Protein AF-A0A2V9J3D2-F1 (afdb_monomer_lite)

Radius of gyration: 15.33 Å; chains: 1; bounding box: 23×25×43 Å

Secondary structure (DSSP, 8-state):
-EEEEEE-HHHHHSHHHHHHHHHHHHHHHHTT-EEEEEE--HHHHHHHHHHTTPPP--BTTB-

Foldseek 3Di:
DEEEEEDEPVCVPDPVSVVVVVVVQVVCVVVVYHYHYHYDCVVVVCVVCVVVVHDDDDDPNHD

Sequence (63 aa):
MTLVVKIGGHAVEDARRRRGVARQIAELGRRGHRVVVVHGGGKLLTETLARLNIPTKFRQGLR

Structure (mmCIF, N/CA/C/O backbone):
data_AF-A0A2V9J3D2-F1
#
_entry.id   AF-A0A2V9J3D2-F1
#
loop_
_atom_site.group_PDB
_atom_site.id
_atom_site.type_symbol
_atom_site.label_atom_id
_atom_site.label_alt_id
_atom_site.label_comp_id
_atom_site.label_asym_id
_atom_site.label_entity_id
_atom_site.label_seq_id
_atom_site.pdbx_PDB_ins_code
_atom_site.Cartn_x
_atom_site.Cartn_y
_atom_site.Cartn_z
_atom_site.occupancy
_atom_site.B_iso_or_equiv
_atom_site.auth_seq_id
_atom_site.auth_comp_id
_atom_site.auth_asym_id
_atom_site.auth_atom_id
_atom_site.pdbx_PDB_model_num
ATOM 1 N N . MET A 1 1 ? -14.530 7.980 15.772 1.00 94.19 1 MET A N 1
ATOM 2 C CA . MET A 1 1 ? -13.880 8.861 14.768 1.00 94.19 1 MET A CA 1
ATOM 3 C C . MET A 1 1 ? -13.606 8.089 13.485 1.00 94.19 1 MET A C 1
ATOM 5 O O . MET A 1 1 ? -13.497 6.864 13.545 1.00 94.19 1 MET A O 1
ATOM 9 N N . THR A 1 2 ? -13.478 8.792 12.360 1.00 98.06 2 THR A N 1
ATOM 10 C CA . THR A 1 2 ? -13.091 8.205 11.069 1.00 98.06 2 THR A CA 1
ATOM 11 C C . THR A 1 2 ? -11.594 8.394 10.845 1.00 98.06 2 THR A C 1
ATOM 13 O O . THR A 1 2 ? -11.093 9.502 11.005 1.00 98.06 2 THR A O 1
ATOM 16 N N . LEU A 1 3 ? -10.890 7.323 10.477 1.00 98.25 3 LEU A N 1
ATOM 17 C CA . LEU A 1 3 ? -9.452 7.314 10.212 1.00 98.25 3 LEU A CA 1
ATOM 18 C C . LEU A 1 3 ? -9.200 6.923 8.757 1.00 98.25 3 LEU A C 1
ATOM 20 O O . LEU A 1 3 ? -9.641 5.859 8.328 1.00 98.25 3 LEU A O 1
ATOM 24 N N . VAL A 1 4 ? -8.465 7.749 8.012 1.00 98.00 4 VAL A N 1
ATOM 25 C CA . VAL A 1 4 ? -8.014 7.419 6.653 1.00 98.00 4 VAL A CA 1
ATOM 26 C C . VAL A 1 4 ? -6.543 7.027 6.711 1.00 98.00 4 VAL A C 1
ATOM 28 O O . VAL A 1 4 ? -5.696 7.833 7.084 1.00 98.00 4 VAL A O 1
ATOM 31 N N . VAL A 1 5 ? -6.234 5.784 6.353 1.00 96.06 5 VAL A N 1
ATOM 32 C CA . VAL A 1 5 ? -4.883 5.223 6.445 1.00 96.06 5 VAL A CA 1
ATOM 33 C C . VAL A 1 5 ? -4.338 4.975 5.045 1.00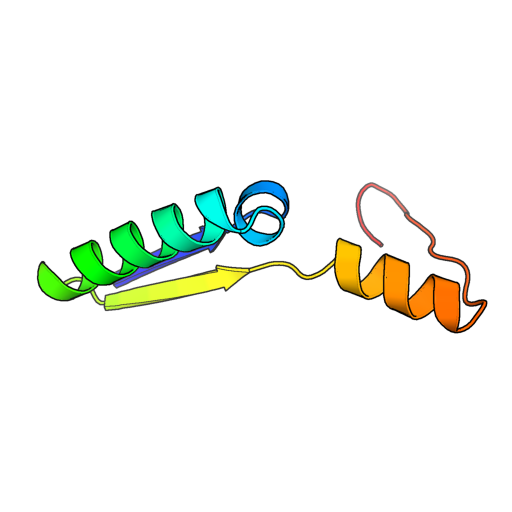 96.06 5 VAL A C 1
ATOM 35 O O . VAL A 1 5 ? -4.796 4.075 4.337 1.00 96.06 5 VAL A O 1
ATOM 38 N N . LYS A 1 6 ? -3.321 5.749 4.650 1.00 95.56 6 LYS A N 1
ATOM 39 C CA . LYS A 1 6 ? -2.560 5.498 3.424 1.00 95.56 6 LYS A CA 1
ATOM 40 C C . LYS A 1 6 ? -1.461 4.475 3.696 1.00 95.56 6 LYS A C 1
ATOM 42 O O . LYS A 1 6 ? -0.495 4.763 4.395 1.00 95.56 6 LYS A O 1
ATOM 47 N N . ILE A 1 7 ? -1.557 3.309 3.069 1.00 93.25 7 ILE A N 1
ATOM 48 C CA . ILE A 1 7 ? -0.491 2.307 3.088 1.00 93.25 7 ILE A CA 1
ATOM 49 C C . ILE A 1 7 ? 0.429 2.538 1.878 1.00 93.25 7 ILE A C 1
ATOM 51 O O . ILE A 1 7 ? -0.019 2.569 0.722 1.00 93.25 7 ILE A O 1
ATOM 55 N N . GLY A 1 8 ? 1.716 2.760 2.152 1.00 87.62 8 GLY A N 1
ATOM 56 C CA . GLY A 1 8 ? 2.776 2.893 1.146 1.00 87.62 8 GLY A CA 1
ATOM 57 C C . GLY A 1 8 ? 3.263 1.540 0.612 1.00 87.62 8 GLY A C 1
ATOM 58 O O . GLY A 1 8 ? 3.076 0.509 1.257 1.00 87.62 8 GLY A O 1
ATOM 59 N N . GLY A 1 9 ? 3.915 1.542 -0.557 1.00 82.31 9 GLY A N 1
ATOM 60 C CA . GLY A 1 9 ? 4.297 0.324 -1.294 1.00 82.31 9 GLY A CA 1
ATOM 61 C C . GLY A 1 9 ? 5.069 -0.706 -0.461 1.00 82.31 9 GLY A C 1
ATOM 62 O O . GLY A 1 9 ? 4.670 -1.864 -0.398 1.00 82.31 9 GLY A O 1
ATOM 63 N N . HIS A 1 10 ? 6.082 -0.282 0.301 1.00 77.69 10 HIS A N 1
ATOM 64 C CA . HIS A 1 10 ? 6.887 -1.191 1.133 1.00 77.69 10 HIS A CA 1
ATOM 65 C C . HIS A 1 10 ? 6.090 -1.982 2.180 1.00 77.69 10 HIS A C 1
ATOM 67 O O . HIS A 1 10 ? 6.462 -3.107 2.516 1.00 77.69 10 HIS A O 1
ATOM 73 N N . ALA A 1 11 ? 5.015 -1.405 2.720 1.00 77.75 11 ALA A N 1
ATOM 74 C CA . ALA A 1 11 ? 4.163 -2.079 3.695 1.00 77.75 11 ALA A CA 1
ATOM 75 C C . ALA A 1 11 ? 3.171 -3.047 3.026 1.00 77.75 11 ALA A C 1
ATOM 77 O O . ALA A 1 11 ? 2.728 -4.003 3.662 1.00 77.75 11 ALA A O 1
ATOM 78 N N . VAL A 1 12 ? 2.856 -2.823 1.744 1.00 80.12 12 VAL A N 1
ATOM 79 C CA . VAL A 1 12 ? 1.983 -3.685 0.936 1.00 80.12 12 VAL A CA 1
ATOM 80 C C . VAL A 1 12 ? 2.763 -4.798 0.236 1.00 80.12 12 VAL A C 1
ATOM 82 O O . VAL A 1 12 ? 2.165 -5.792 -0.135 1.00 80.12 12 VAL A O 1
ATOM 85 N N . GLU A 1 13 ? 4.077 -4.706 0.056 1.00 82.50 13 GLU A N 1
ATOM 86 C CA . GLU A 1 13 ? 4.841 -5.694 -0.729 1.00 82.50 13 GLU A CA 1
ATOM 87 C C . GLU A 1 13 ? 5.399 -6.867 0.083 1.00 82.50 13 GLU A C 1
ATOM 89 O O . GLU A 1 13 ? 5.410 -7.999 -0.405 1.00 82.50 13 GLU A O 1
ATOM 94 N N . ASP A 1 14 ? 5.793 -6.639 1.334 1.00 87.56 14 ASP A N 1
ATOM 95 C CA . ASP A 1 14 ? 6.270 -7.710 2.210 1.00 87.56 14 ASP A CA 1
ATOM 96 C C . ASP A 1 14 ? 5.108 -8.394 2.948 1.00 87.56 14 ASP A C 1
ATOM 98 O O . ASP A 1 14 ? 4.276 -7.749 3.589 1.00 87.56 14 ASP A O 1
ATOM 102 N N . ALA A 1 15 ? 5.059 -9.727 2.897 1.00 89.50 15 ALA A N 1
ATOM 103 C CA . ALA A 1 15 ? 3.961 -10.498 3.473 1.00 89.50 15 ALA A CA 1
ATOM 104 C C . ALA A 1 15 ? 3.880 -10.390 5.004 1.00 89.50 15 ALA A C 1
ATOM 106 O O . ALA A 1 15 ? 2.778 -10.427 5.561 1.00 89.50 15 ALA A O 1
ATOM 107 N N . ARG A 1 16 ? 5.019 -10.262 5.703 1.00 92.69 16 ARG A N 1
ATOM 108 C CA . ARG A 1 16 ? 5.028 -10.115 7.167 1.00 92.69 16 ARG A CA 1
ATOM 109 C C . ARG A 1 16 ? 4.517 -8.732 7.568 1.00 92.69 16 ARG A C 1
ATOM 111 O O . ARG A 1 16 ? 3.633 -8.650 8.421 1.00 92.69 16 ARG A O 1
ATOM 118 N N . ARG A 1 17 ? 4.995 -7.675 6.909 1.00 90.94 17 ARG A N 1
ATOM 119 C CA . ARG A 1 17 ? 4.553 -6.288 7.120 1.00 90.94 17 ARG A CA 1
ATOM 120 C C . ARG A 1 17 ? 3.080 -6.103 6.775 1.00 90.94 17 ARG A C 1
ATOM 122 O O . ARG A 1 17 ? 2.353 -5.571 7.610 1.00 90.94 17 ARG A O 1
ATOM 129 N N . ARG A 1 18 ? 2.608 -6.637 5.639 1.00 92.00 18 ARG A N 1
ATOM 130 C CA . ARG A 1 18 ? 1.178 -6.640 5.271 1.00 92.00 18 ARG A CA 1
ATOM 131 C C . ARG A 1 18 ? 0.304 -7.192 6.391 1.00 92.00 18 ARG A C 1
ATOM 133 O O . ARG A 1 18 ? -0.679 -6.565 6.773 1.00 92.00 18 ARG A O 1
ATOM 140 N N . ARG A 1 19 ? 0.671 -8.358 6.937 1.00 95.56 19 ARG A N 1
ATOM 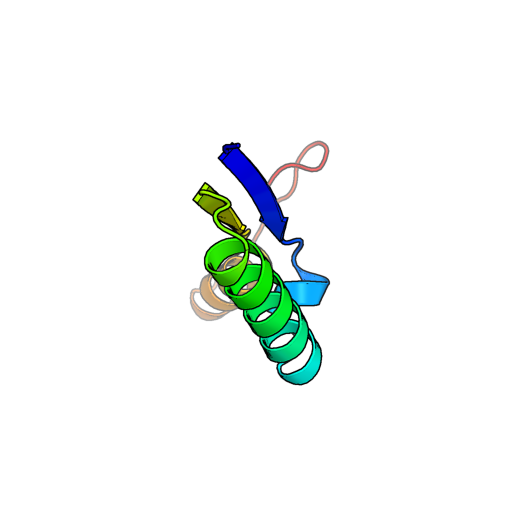141 C CA . ARG A 1 19 ? -0.065 -8.980 8.049 1.00 95.56 19 ARG A CA 1
ATOM 142 C C . ARG A 1 19 ? -0.033 -8.121 9.310 1.00 95.56 19 ARG A C 1
ATOM 144 O O . ARG A 1 19 ? -1.050 -8.024 9.987 1.00 95.56 19 ARG A O 1
ATOM 151 N N . GLY A 1 20 ? 1.104 -7.501 9.623 1.00 95.56 20 GLY A N 1
ATOM 152 C CA . GLY A 1 20 ? 1.222 -6.568 10.747 1.00 95.56 20 GLY A CA 1
ATOM 153 C C . GLY A 1 20 ? 0.273 -5.376 10.613 1.00 95.56 20 GLY A C 1
ATOM 154 O O . GLY A 1 20 ? -0.528 -5.127 11.509 1.00 95.56 20 GLY A O 1
ATOM 155 N N . VAL A 1 21 ? 0.294 -4.707 9.458 1.00 94.31 21 VAL A N 1
ATOM 156 C CA . VAL A 1 21 ? -0.570 -3.551 9.176 1.00 94.31 21 VAL A CA 1
ATOM 157 C C . VAL A 1 21 ? -2.050 -3.939 9.190 1.00 94.31 21 VAL A C 1
ATOM 159 O O . VAL A 1 21 ? -2.862 -3.247 9.798 1.00 94.31 21 VAL A O 1
ATOM 162 N N . ALA A 1 22 ? -2.413 -5.081 8.600 1.00 95.62 22 ALA A N 1
ATOM 163 C CA . ALA A 1 22 ? -3.789 -5.576 8.630 1.00 95.62 22 ALA A CA 1
ATOM 164 C C . ALA A 1 22 ? -4.291 -5.825 10.065 1.00 95.62 22 ALA A C 1
ATOM 166 O O . ALA A 1 22 ? -5.424 -5.472 10.389 1.00 95.62 22 ALA A O 1
ATOM 167 N N . ARG A 1 23 ? -3.445 -6.380 10.948 1.00 97.69 23 ARG A N 1
ATOM 168 C CA . ARG A 1 23 ? -3.792 -6.573 12.368 1.00 97.69 23 ARG A CA 1
ATOM 169 C C . ARG A 1 23 ? -4.026 -5.247 13.088 1.00 97.69 23 ARG A C 1
ATOM 171 O O . ARG A 1 23 ? -5.009 -5.141 13.812 1.00 97.69 23 ARG A O 1
ATOM 178 N N . GLN A 1 24 ? -3.175 -4.250 12.852 1.00 96.69 24 GLN A N 1
ATOM 179 C CA . GLN A 1 24 ? -3.322 -2.916 13.445 1.00 96.69 24 GLN A CA 1
ATOM 180 C C . GLN A 1 24 ? -4.615 -2.229 12.979 1.00 96.69 24 GLN A C 1
ATOM 182 O O . GLN A 1 24 ? -5.349 -1.673 13.791 1.00 96.69 24 GLN A O 1
ATOM 187 N N . ILE A 1 25 ? -4.951 -2.325 11.688 1.00 97.12 25 ILE A N 1
ATOM 188 C CA . ILE A 1 25 ? -6.210 -1.794 11.141 1.00 97.12 25 ILE A CA 1
ATOM 189 C C . ILE A 1 25 ? -7.423 -2.487 11.772 1.00 97.12 25 ILE A C 1
ATOM 191 O O . ILE A 1 25 ? -8.376 -1.819 12.174 1.00 97.12 25 ILE A O 1
ATOM 195 N N . ALA A 1 26 ? -7.383 -3.816 11.902 1.00 98.00 26 ALA A N 1
ATOM 196 C CA . ALA A 1 26 ? -8.453 -4.569 12.550 1.00 98.00 26 ALA A CA 1
ATOM 197 C C . ALA A 1 26 ? -8.619 -4.170 14.024 1.00 98.00 26 ALA A C 1
ATOM 199 O O . ALA A 1 26 ? -9.740 -4.053 14.511 1.00 98.00 26 ALA A O 1
ATOM 200 N N . GLU A 1 27 ? -7.518 -3.931 14.735 1.00 98.50 27 GLU A N 1
ATOM 201 C CA . GLU A 1 27 ? -7.546 -3.465 16.120 1.00 98.50 27 GLU A CA 1
ATOM 202 C C . GLU A 1 27 ? -8.170 -2.071 16.257 1.00 98.50 27 GLU A C 1
ATOM 204 O O . GLU A 1 27 ? -9.005 -1.869 17.136 1.00 98.50 27 GLU A O 1
ATOM 209 N N . LEU A 1 28 ? -7.856 -1.139 15.351 1.00 97.94 28 LEU A N 1
ATOM 210 C CA . LEU A 1 28 ? -8.519 0.167 15.306 1.00 97.94 28 LEU A CA 1
ATOM 211 C C . LEU A 1 28 ? -10.038 0.023 15.106 1.00 97.94 28 LEU A C 1
ATOM 213 O O . LEU A 1 28 ? -10.811 0.689 15.792 1.00 97.94 28 LEU A O 1
ATOM 217 N N . GLY A 1 29 ? -10.469 -0.887 14.227 1.00 97.88 29 GLY A N 1
ATOM 218 C CA . GLY A 1 29 ? -11.886 -1.216 14.051 1.00 97.88 29 GLY A CA 1
ATOM 219 C C . GLY A 1 29 ? -12.537 -1.747 15.332 1.00 97.88 29 GLY A C 1
ATOM 220 O O . GLY A 1 2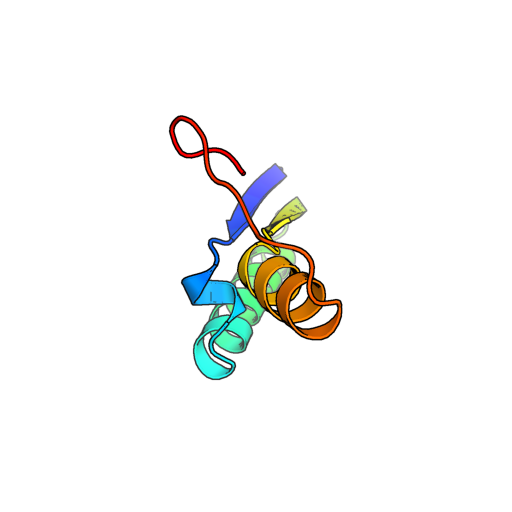9 ? -13.595 -1.265 15.732 1.00 97.88 29 GLY A O 1
ATOM 221 N N . ARG A 1 30 ? -11.873 -2.679 16.034 1.00 98.38 30 ARG A N 1
ATOM 222 C CA . ARG A 1 30 ? -12.356 -3.225 17.321 1.00 98.38 30 ARG A CA 1
ATOM 223 C C . ARG A 1 30 ? -12.474 -2.168 18.419 1.00 98.38 30 ARG A C 1
ATOM 225 O O . ARG A 1 30 ? -13.329 -2.297 19.283 1.00 98.38 30 ARG A O 1
ATOM 232 N N . ARG A 1 31 ? -11.654 -1.115 18.373 1.00 98.31 31 ARG A N 1
ATOM 233 C CA . ARG A 1 31 ? -11.718 0.035 19.293 1.00 98.31 31 ARG A CA 1
ATOM 234 C C . ARG A 1 31 ? -12.807 1.059 18.922 1.00 98.31 31 ARG A C 1
ATOM 236 O O . ARG A 1 31 ? -12.866 2.128 19.518 1.00 98.31 31 ARG A O 1
ATOM 243 N N . GLY A 1 32 ? -13.663 0.757 17.942 1.00 98.38 32 GLY A N 1
ATOM 244 C CA . GLY A 1 32 ? -14.790 1.607 17.543 1.00 98.38 32 GLY A CA 1
ATOM 245 C C . GLY A 1 32 ? -14.440 2.695 16.522 1.00 98.38 32 GLY A C 1
ATOM 246 O O . GLY A 1 32 ? -15.233 3.611 16.292 1.00 98.38 32 GLY A O 1
ATOM 247 N N . HIS A 1 33 ? -13.263 2.635 15.891 1.00 98.50 33 HIS A N 1
ATOM 248 C CA . HIS A 1 33 ? -12.918 3.550 14.804 1.00 98.50 33 HIS A CA 1
ATOM 249 C C . HIS A 1 33 ? -13.478 3.059 13.465 1.00 98.50 33 HIS A C 1
ATOM 251 O O . HIS A 1 33 ? -13.379 1.883 13.122 1.00 98.50 33 HIS A O 1
ATOM 257 N N . ARG A 1 34 ? -13.990 3.983 12.646 1.00 98.31 34 ARG A N 1
ATOM 258 C CA . ARG A 1 34 ? -14.294 3.707 11.237 1.00 98.31 34 ARG A CA 1
ATOM 259 C C . ARG A 1 34 ? -13.022 3.917 10.424 1.00 98.31 34 ARG A C 1
ATOM 261 O O . ARG A 1 34 ? -12.596 5.055 10.247 1.00 98.31 34 ARG A O 1
ATOM 268 N N . VAL A 1 35 ? -12.409 2.840 9.944 1.00 98.25 35 VAL A N 1
ATOM 269 C CA . VAL A 1 35 ? -11.143 2.913 9.199 1.00 98.25 35 VAL A CA 1
ATOM 270 C C . VAL A 1 35 ? -11.397 2.810 7.697 1.00 98.25 35 VAL A C 1
ATOM 272 O O . VAL A 1 35 ? -12.064 1.889 7.237 1.00 98.25 35 VAL A O 1
ATOM 275 N N . VAL A 1 36 ? -10.841 3.746 6.931 1.00 98.19 36 VAL A N 1
ATOM 276 C CA . VAL A 1 36 ? -10.795 3.731 5.466 1.00 98.19 36 VAL A CA 1
ATOM 277 C C . VAL A 1 36 ? -9.346 3.530 5.048 1.00 98.19 36 VAL A C 1
ATOM 279 O O . VAL A 1 36 ? -8.467 4.293 5.445 1.00 98.19 36 VAL A O 1
ATOM 282 N N . VAL A 1 37 ? -9.082 2.500 4.251 1.00 96.56 37 VAL A N 1
ATOM 283 C CA . VAL A 1 37 ? -7.725 2.148 3.819 1.00 96.56 37 VAL A CA 1
ATOM 284 C C . VAL A 1 37 ? -7.521 2.564 2.370 1.00 96.56 37 VAL A C 1
ATOM 286 O O . VAL A 1 37 ? -8.328 2.232 1.508 1.00 96.56 37 VAL A O 1
ATOM 289 N N . VAL A 1 38 ? -6.409 3.244 2.095 1.00 96.62 38 VAL A N 1
ATOM 290 C CA . VAL A 1 38 ? -5.983 3.617 0.742 1.00 96.62 38 VAL A CA 1
ATOM 291 C C . VAL A 1 38 ? -4.611 3.003 0.477 1.00 96.62 38 VAL A C 1
ATOM 293 O O . VAL A 1 38 ? -3.654 3.272 1.200 1.00 96.62 38 VAL A O 1
ATOM 296 N N . HIS A 1 39 ? -4.457 2.209 -0.580 1.00 93.44 39 HIS A N 1
ATOM 297 C CA . HIS A 1 39 ? -3.167 1.619 -0.957 1.00 93.44 39 HIS A CA 1
ATOM 298 C C . HIS A 1 39 ? -2.738 2.057 -2.360 1.00 93.44 39 HIS A C 1
ATOM 300 O O . HIS A 1 39 ? -3.511 2.637 -3.111 1.00 93.44 39 HIS A O 1
ATOM 306 N N . GLY A 1 40 ? -1.451 1.891 -2.671 1.00 91.00 40 GLY A N 1
ATOM 307 C CA . GLY A 1 40 ? -0.949 2.040 -4.041 1.00 91.00 40 GLY A CA 1
ATOM 308 C C . GLY A 1 40 ? -0.866 0.683 -4.741 1.00 91.00 40 GLY A C 1
ATOM 309 O O . GLY A 1 40 ? -1.098 -0.349 -4.118 1.00 91.00 40 GLY A O 1
ATOM 310 N N . GLY A 1 41 ? -0.477 0.674 -6.014 1.00 90.81 41 GLY A N 1
ATOM 311 C CA . GLY A 1 41 ? -0.259 -0.560 -6.788 1.00 90.81 41 GLY A CA 1
ATOM 312 C C . GLY A 1 41 ? 0.906 -0.472 -7.776 1.00 90.81 41 GLY A C 1
ATOM 313 O O . GLY A 1 41 ? 1.016 -1.299 -8.674 1.00 90.81 41 GLY A O 1
ATOM 314 N N . GLY A 1 42 ? 1.768 0.543 -7.633 1.00 91.12 42 GLY A N 1
ATOM 315 C CA . GLY A 1 42 ? 2.737 0.930 -8.662 1.00 91.12 42 GLY A CA 1
ATOM 316 C C . GLY A 1 42 ? 3.709 -0.175 -9.075 1.00 91.12 42 GLY A C 1
ATOM 317 O O . GLY A 1 42 ? 4.030 -0.270 -10.254 1.00 91.12 42 GLY A O 1
ATOM 318 N N . LYS A 1 43 ? 4.147 -1.030 -8.143 1.00 89.81 43 LYS A N 1
ATOM 319 C CA . LYS A 1 43 ? 5.047 -2.147 -8.457 1.00 89.81 43 LYS A CA 1
ATOM 320 C C . LYS A 1 43 ? 4.371 -3.229 -9.294 1.00 89.81 43 LYS A C 1
ATOM 322 O O . LYS A 1 43 ? 4.890 -3.557 -10.354 1.00 89.81 43 LYS A O 1
ATOM 327 N N . LEU A 1 44 ? 3.199 -3.713 -8.870 1.00 90.69 44 LEU A N 1
ATOM 328 C CA . LEU A 1 44 ? 2.439 -4.714 -9.629 1.00 90.69 44 LEU A CA 1
ATOM 329 C C . LEU A 1 44 ? 2.087 -4.190 -11.028 1.00 90.69 44 LEU A C 1
ATOM 331 O O . LEU A 1 44 ? 2.153 -4.932 -12.005 1.00 90.69 44 LEU A O 1
ATOM 335 N N . LEU A 1 45 ? 1.777 -2.894 -11.139 1.00 93.56 45 LEU A N 1
ATOM 336 C CA . LEU A 1 45 ? 1.592 -2.241 -12.431 1.00 93.56 45 LEU A CA 1
ATOM 337 C C . LEU A 1 45 ? 2.879 -2.262 -13.270 1.00 93.56 45 LEU A C 1
ATOM 339 O O . LEU A 1 45 ? 2.815 -2.646 -14.432 1.00 93.56 45 LEU A O 1
ATOM 343 N N . THR A 1 46 ? 4.042 -1.900 -12.709 1.00 93.31 46 THR A N 1
ATOM 344 C CA . THR A 1 46 ? 5.334 -1.999 -13.422 1.00 93.31 46 THR A CA 1
ATOM 345 C C . THR A 1 46 ? 5.582 -3.412 -13.937 1.00 93.31 46 THR A C 1
ATOM 347 O O . THR A 1 46 ? 5.911 -3.580 -15.106 1.00 93.31 46 THR A O 1
ATOM 350 N N . GLU A 1 47 ? 5.418 -4.418 -13.078 1.00 94.50 47 GLU A N 1
ATOM 351 C CA . GLU A 1 47 ? 5.634 -5.828 -13.420 1.00 94.50 47 GLU A CA 1
ATOM 352 C C . GLU A 1 47 ? 4.680 -6.280 -14.531 1.00 94.50 47 GLU A C 1
ATOM 354 O O . GLU A 1 47 ? 5.082 -6.968 -15.468 1.00 94.50 47 GLU A O 1
ATOM 359 N N . THR A 1 48 ? 3.422 -5.840 -14.470 1.00 96.50 48 THR A N 1
ATOM 360 C CA . THR A 1 48 ? 2.414 -6.140 -15.493 1.00 96.50 48 THR A CA 1
ATOM 361 C C . THR A 1 48 ? 2.765 -5.495 -16.831 1.00 96.50 48 THR A C 1
ATOM 363 O O . THR A 1 48 ? 2.748 -6.174 -17.853 1.00 96.50 48 THR A O 1
ATOM 366 N N . LEU A 1 49 ? 3.137 -4.213 -16.841 1.00 97.56 49 LEU A N 1
ATOM 367 C CA . LEU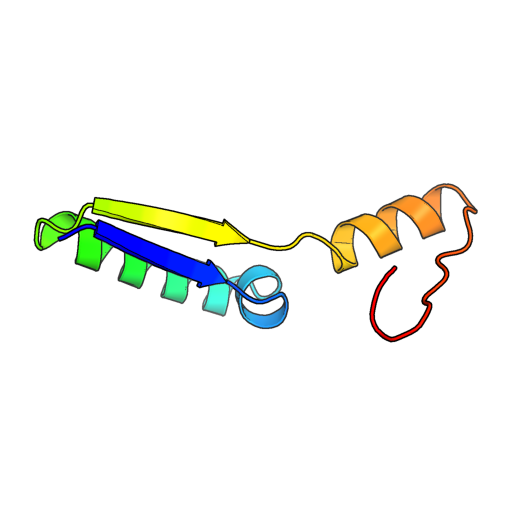 A 1 49 ? 3.530 -3.510 -18.065 1.00 97.56 49 LEU A CA 1
ATOM 368 C C . LEU A 1 49 ? 4.791 -4.121 -18.688 1.00 97.56 49 LEU A C 1
ATOM 370 O O . LEU A 1 49 ? 4.837 -4.302 -19.901 1.00 97.56 49 LEU A O 1
ATOM 374 N N . ALA A 1 50 ? 5.768 -4.519 -17.867 1.00 96.62 50 ALA A N 1
ATOM 375 C CA . ALA A 1 50 ? 6.968 -5.207 -18.335 1.00 96.62 50 ALA A CA 1
ATOM 376 C C . ALA A 1 50 ? 6.633 -6.531 -19.042 1.00 96.62 50 ALA A C 1
ATOM 378 O O . ALA A 1 50 ? 7.144 -6.785 -20.128 1.00 96.62 50 ALA A O 1
ATOM 379 N N . ARG A 1 51 ? 5.716 -7.339 -18.487 1.00 97.94 51 ARG A N 1
ATOM 380 C CA . ARG A 1 51 ? 5.239 -8.585 -19.123 1.00 97.94 51 ARG A CA 1
ATOM 381 C C . ARG A 1 51 ? 4.532 -8.358 -20.461 1.00 97.94 51 ARG A C 1
ATOM 383 O O . ARG A 1 51 ? 4.506 -9.263 -21.286 1.00 97.94 51 ARG A O 1
ATOM 390 N N . LEU A 1 52 ? 3.947 -7.179 -20.657 1.00 98.25 52 LEU A N 1
ATOM 391 C CA . LEU A 1 52 ? 3.267 -6.780 -21.891 1.00 98.25 52 LEU A CA 1
ATOM 392 C C . LEU A 1 52 ? 4.193 -6.045 -22.872 1.00 98.25 52 LEU A C 1
ATOM 394 O O . LEU A 1 52 ? 3.722 -5.565 -23.899 1.00 98.25 52 LEU A O 1
ATOM 398 N N . ASN A 1 53 ? 5.491 -5.933 -22.567 1.00 97.75 53 ASN A N 1
ATOM 399 C CA . ASN A 1 53 ? 6.458 -5.134 -23.326 1.00 97.75 53 ASN A CA 1
ATOM 400 C C . ASN A 1 53 ? 6.061 -3.650 -23.463 1.00 97.75 53 ASN A C 1
ATOM 402 O O . ASN A 1 53 ? 6.407 -2.989 -24.441 1.00 97.75 53 ASN A O 1
ATOM 406 N N . ILE A 1 54 ? 5.350 -3.103 -22.470 1.00 97.75 54 ILE A N 1
ATOM 407 C CA . ILE A 1 54 ? 4.965 -1.690 -22.419 1.00 97.75 54 ILE A CA 1
ATOM 408 C C . ILE A 1 54 ? 5.960 -0.933 -21.522 1.00 97.75 54 ILE A C 1
ATOM 410 O O . ILE A 1 54 ? 6.051 -1.218 -20.322 1.00 97.75 54 ILE A O 1
ATOM 414 N N . PRO A 1 55 ? 6.701 0.060 -22.047 1.00 94.25 55 PRO A N 1
ATOM 415 C CA . PRO A 1 55 ? 7.673 0.802 -21.255 1.00 94.25 55 PRO A CA 1
ATOM 416 C C . PRO A 1 55 ? 6.981 1.693 -20.216 1.00 94.25 55 PRO A C 1
ATOM 418 O O . PRO A 1 55 ? 6.148 2.538 -20.541 1.00 94.25 55 PRO A O 1
ATOM 421 N N . THR A 1 56 ? 7.380 1.549 -18.952 1.00 94.88 56 THR A N 1
ATOM 422 C CA . THR A 1 56 ? 6.982 2.474 -17.883 1.00 94.88 56 THR A CA 1
ATOM 423 C C . THR A 1 56 ? 7.755 3.787 -18.022 1.00 94.88 56 THR A C 1
ATOM 425 O O . THR A 1 56 ? 8.979 3.776 -18.135 1.00 94.88 56 THR A O 1
ATOM 428 N N . LYS A 1 57 ? 7.061 4.927 -17.965 1.00 94.12 57 LYS A N 1
ATOM 429 C CA . LYS A 1 57 ? 7.670 6.264 -17.951 1.00 94.12 57 LYS A CA 1
ATOM 430 C C . LYS A 1 57 ? 7.348 6.952 -16.635 1.00 94.12 57 LYS A C 1
ATOM 432 O O . LYS A 1 57 ? 6.285 6.734 -16.084 1.00 94.12 57 LYS A O 1
ATOM 437 N N . PHE A 1 58 ? 8.265 7.779 -16.152 1.00 95.00 58 PHE A N 1
ATOM 438 C CA . PHE A 1 58 ? 8.010 8.684 -15.039 1.00 95.00 58 PHE A CA 1
ATOM 439 C C . PHE A 1 58 ? 8.321 10.115 -15.472 1.00 95.00 58 PHE A C 1
ATOM 441 O O . PHE A 1 58 ? 9.263 10.363 -16.239 1.00 95.00 58 PHE A O 1
ATOM 448 N N . ARG A 1 59 ? 7.514 11.057 -14.992 1.00 96.50 59 ARG A N 1
ATOM 449 C CA . ARG A 1 59 ? 7.627 12.496 -15.217 1.00 96.50 59 ARG A CA 1
ATOM 450 C C . ARG A 1 59 ? 7.329 13.198 -13.896 1.00 96.50 59 ARG A C 1
ATOM 452 O O . ARG A 1 59 ? 6.243 13.060 -13.353 1.00 96.50 59 ARG A O 1
ATOM 459 N N . GLN A 1 60 ? 8.322 13.912 -13.36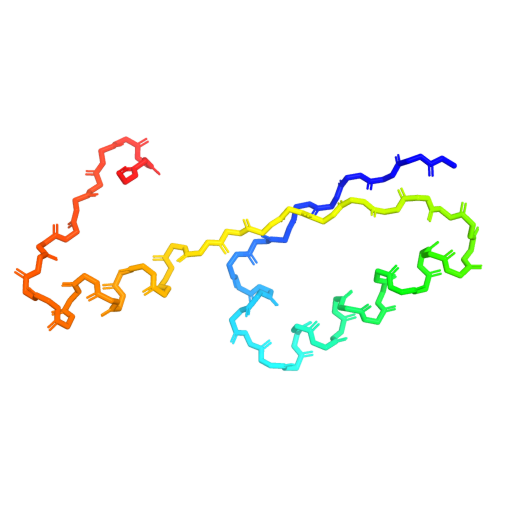1 1.00 95.44 60 GLN A N 1
ATOM 460 C CA . GLN A 1 60 ? 8.182 14.709 -12.131 1.00 95.44 60 GLN A CA 1
ATOM 461 C C . GLN A 1 60 ? 7.627 13.915 -10.929 1.00 95.44 60 GLN A C 1
ATOM 463 O O . GLN A 1 60 ? 6.779 14.390 -10.183 1.00 95.44 60 GLN A O 1
ATOM 468 N N . GLY A 1 61 ? 8.090 12.674 -10.747 1.00 88.69 61 GLY A N 1
ATOM 469 C CA . GLY A 1 61 ? 7.664 11.814 -9.633 1.00 88.69 61 GLY A CA 1
ATOM 470 C C . GLY A 1 61 ? 6.299 11.140 -9.820 1.00 88.69 61 GLY A C 1
ATOM 471 O O . GLY A 1 61 ? 5.936 10.282 -9.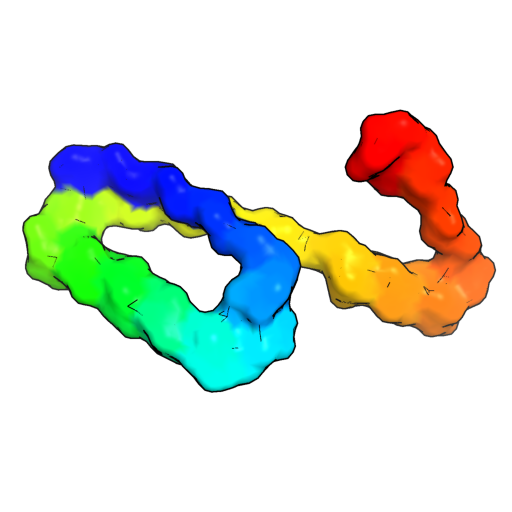017 1.00 88.69 61 GLY A O 1
ATOM 472 N N . LEU A 1 62 ? 5.578 11.458 -10.896 1.00 90.62 62 LEU A N 1
ATOM 473 C CA . LEU A 1 62 ? 4.379 10.752 -11.331 1.00 90.62 62 LEU A CA 1
ATOM 474 C C . LEU A 1 62 ? 4.728 9.784 -12.457 1.00 90.62 62 LEU A C 1
ATOM 476 O O . LEU A 1 62 ? 5.714 9.966 -13.173 1.00 90.62 62 LEU A O 1
ATOM 480 N N . ARG A 1 63 ? 3.937 8.725 -12.571 1.00 87.69 63 ARG A N 1
ATOM 481 C CA . ARG A 1 63 ? 4.002 7.801 -13.698 1.00 87.69 63 ARG A CA 1
ATOM 482 C C . ARG A 1 63 ? 3.032 8.260 -14.769 1.00 87.69 63 ARG A C 1
ATOM 484 O O . ARG A 1 63 ? 1.867 8.489 -14.381 1.00 87.69 63 ARG A O 1
#

pLDDT: mean 93.78, std 5.11, range [77.69, 98.5]